Protein AF-A0A366DN95-F1 (afdb_monomer_lite)

Foldseek 3Di:
DDDPPDPPQPQAWAKKKKKKWKWKFQFVVLLLVLLVVLLVVLLVVQAQDPCPCVPVLVVVCLQFPDDPADPPADWLSRLSVCSHPVHDDDPDSQSSNQSSLCSFFVWRKGKDWPDDPDPDPRHMTIMMMMTMDGPPTPVVSSVVSVQVSRVSGGHTDDMDIDIDITGTDRPPDDDDD

Radius of gyration: 18.73 Å; chains: 1; bounding box: 47×44×57 Å

Secondary structure (DSSP, 8-state):
------------EEEEEEEEEEEEES-HHHHHHHHHHHHHHHHHHHTT---GGG-HHHHHHTTBS-----TTPPPHHHHHHHHHHTPPPP--HHHHHHHHHHHHH---EEEEE-S---SSTT--EEEEEEEEE-TTS-HHHHHHHHHHHHHTTEEEEEEEEEEEEEEBPP--PPPP-

Sequence (177 aa):
MSLTLDPVAVSAEMPCHHVRLLGVVERPRSWRCAVTTLFDSGLRRWSGRTDLAVFPPLRRWSRVLRQPTPPGHPDLAGALTAAASGRPLPEDPLIRFATAIMLLSGCPATATDFTPAPTVPDAPRTLDISLFALADDDLTMAEDLTTVALAAAGALTLRLDRTLHLPALPLTYPRAA

Structure (mmCIF, N/CA/C/O backbone):
data_AF-A0A366DN95-F1
#
_entry.id   AF-A0A366DN95-F1
#
loop_
_atom_site.group_PDB
_atom_site.id
_atom_site.type_symbol
_atom_site.label_atom_id
_atom_site.label_alt_id
_atom_site.label_comp_id
_atom_site.label_asym_id
_atom_site.label_entity_id
_atom_site.label_seq_id
_atom_site.pdbx_PDB_ins_code
_atom_site.Cartn_x
_atom_site.Cartn_y
_atom_site.Cartn_z
_atom_site.occupancy
_atom_site.B_iso_or_equiv
_atom_site.auth_seq_id
_atom_site.auth_comp_id
_atom_site.auth_asym_id
_atom_site.auth_atom_id
_atom_site.pdbx_PDB_model_num
ATOM 1 N N . MET A 1 1 ? 28.214 32.241 -36.202 1.00 40.06 1 MET A N 1
ATOM 2 C CA . MET A 1 1 ? 27.488 31.983 -34.942 1.00 40.06 1 MET A CA 1
ATOM 3 C C . MET A 1 1 ? 26.570 30.800 -35.182 1.00 40.06 1 MET A C 1
ATOM 5 O O . MET A 1 1 ? 25.528 30.975 -35.795 1.00 40.06 1 MET A O 1
ATOM 9 N N . SER A 1 2 ? 27.001 29.597 -34.805 1.00 40.03 2 SER A N 1
ATOM 10 C CA . SER A 1 2 ? 26.149 28.407 -34.872 1.00 40.03 2 SER A CA 1
ATOM 11 C C . SER A 1 2 ? 25.273 28.385 -33.626 1.00 40.03 2 SER A C 1
ATOM 13 O O . SER A 1 2 ? 25.793 28.366 -32.515 1.00 40.03 2 SER A O 1
ATOM 15 N N . LEU A 1 3 ? 23.957 28.453 -33.817 1.00 39.94 3 LEU A N 1
ATOM 16 C CA . LEU A 1 3 ? 22.977 28.245 -32.757 1.00 39.94 3 LEU A CA 1
ATOM 17 C C . LEU A 1 3 ? 22.949 26.748 -32.440 1.00 39.94 3 LEU A C 1
ATOM 19 O O . LEU A 1 3 ? 22.395 25.957 -33.201 1.00 39.94 3 LEU A O 1
ATOM 23 N N . THR A 1 4 ? 23.582 26.357 -31.338 1.00 43.22 4 THR A N 1
ATOM 24 C CA . THR A 1 4 ? 23.383 25.036 -30.743 1.00 43.22 4 THR A CA 1
ATOM 25 C C . THR A 1 4 ? 21.997 25.050 -30.109 1.00 43.22 4 THR A C 1
ATOM 27 O O . THR A 1 4 ? 21.803 25.626 -29.044 1.00 43.22 4 THR A O 1
ATOM 30 N N . LEU A 1 5 ? 21.005 24.494 -30.804 1.00 46.81 5 LEU A N 1
ATOM 31 C CA . LEU A 1 5 ? 19.740 24.133 -30.176 1.00 46.81 5 LEU A CA 1
ATOM 32 C C . LEU A 1 5 ? 20.049 22.975 -29.228 1.00 46.81 5 LEU A C 1
ATOM 34 O O . LEU A 1 5 ? 20.328 21.864 -29.685 1.00 46.81 5 LEU A O 1
ATOM 38 N N . ASP A 1 6 ? 20.051 23.246 -27.925 1.00 45.28 6 ASP A N 1
ATOM 39 C CA . ASP A 1 6 ? 20.033 22.184 -26.926 1.00 45.28 6 ASP A CA 1
ATOM 40 C C . ASP A 1 6 ? 18.840 21.268 -27.234 1.00 45.28 6 ASP A C 1
ATOM 42 O O . ASP A 1 6 ? 17.730 21.768 -27.464 1.00 45.28 6 ASP A O 1
ATOM 46 N N . PRO A 1 7 ? 19.026 19.938 -27.292 1.00 50.53 7 PRO A N 1
ATOM 47 C CA . PRO A 1 7 ? 17.904 19.041 -27.469 1.00 50.53 7 PRO A CA 1
ATOM 48 C C . PRO A 1 7 ? 16.989 19.217 -26.258 1.00 50.53 7 PRO A C 1
ATOM 50 O O . PRO A 1 7 ? 17.347 18.849 -25.139 1.00 50.53 7 PRO A O 1
ATOM 53 N N . VAL A 1 8 ? 15.807 19.795 -26.480 1.00 50.81 8 VAL A N 1
ATOM 54 C CA . VAL A 1 8 ? 14.724 19.767 -25.499 1.00 50.81 8 VAL A CA 1
ATOM 55 C C . VAL A 1 8 ? 14.422 18.293 -25.280 1.00 50.81 8 VAL A C 1
ATOM 57 O O . VAL A 1 8 ? 13.830 17.639 -26.138 1.00 50.81 8 VAL A O 1
ATOM 60 N N . ALA A 1 9 ? 14.911 17.744 -24.170 1.00 54.88 9 ALA A N 1
ATOM 61 C CA . ALA A 1 9 ? 14.570 16.403 -23.748 1.00 54.88 9 ALA A CA 1
ATOM 62 C C . ALA A 1 9 ? 13.053 16.380 -23.554 1.00 54.88 9 ALA A C 1
ATOM 64 O O . ALA A 1 9 ? 12.532 16.905 -22.571 1.00 54.88 9 ALA A O 1
ATOM 65 N N . VAL A 1 10 ? 12.333 15.834 -24.531 1.00 54.12 10 VAL A N 1
ATOM 66 C CA . VAL A 1 10 ? 10.909 15.567 -24.382 1.00 54.12 10 VAL A CA 1
ATOM 67 C C . VAL A 1 10 ? 10.825 14.449 -23.351 1.00 54.12 10 VAL A C 1
ATOM 69 O O . VAL A 1 10 ? 11.128 13.296 -23.661 1.00 54.12 10 VAL A O 1
ATOM 72 N N . SER A 1 11 ? 10.504 14.794 -22.102 1.00 61.91 11 SER A N 1
ATOM 73 C CA . SER A 1 11 ? 10.173 13.789 -21.094 1.00 61.91 11 SER A CA 1
ATOM 74 C C . SER A 1 11 ? 9.003 12.983 -21.631 1.00 61.91 11 SER A C 1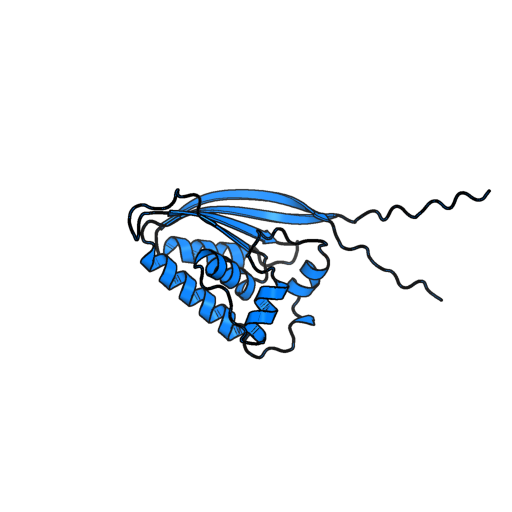
ATOM 76 O O . SER A 1 11 ? 7.905 13.512 -21.793 1.00 61.91 11 SER A O 1
ATOM 78 N N . ALA A 1 12 ? 9.245 11.713 -21.944 1.00 79.50 12 ALA A N 1
ATOM 79 C CA . ALA A 1 12 ? 8.165 10.798 -22.262 1.00 79.50 12 ALA A CA 1
ATOM 80 C C . ALA A 1 12 ? 7.237 10.710 -21.043 1.00 79.50 12 ALA A C 1
ATOM 82 O O . ALA A 1 12 ? 7.703 10.637 -19.907 1.00 79.50 12 ALA A O 1
ATOM 83 N N . GLU A 1 13 ? 5.929 10.732 -21.263 1.00 87.50 13 GLU A N 1
ATOM 84 C CA . GLU A 1 13 ? 4.951 10.532 -20.199 1.00 87.50 13 GLU A CA 1
ATOM 85 C C . GLU A 1 13 ? 4.479 9.079 -20.206 1.00 87.50 13 GLU A C 1
ATOM 87 O O . GLU A 1 13 ? 4.199 8.510 -21.262 1.00 87.50 13 GLU A O 1
ATOM 92 N N . MET A 1 14 ? 4.387 8.468 -19.025 1.00 89.62 14 MET A N 1
ATOM 93 C CA . MET A 1 14 ? 3.860 7.116 -18.858 1.00 89.62 14 MET A CA 1
ATOM 94 C C . MET A 1 14 ? 2.462 7.165 -18.236 1.00 89.62 14 MET A C 1
ATOM 96 O O . MET A 1 14 ? 2.300 7.799 -17.187 1.00 89.62 14 MET A O 1
ATOM 100 N N . PRO A 1 15 ? 1.459 6.494 -18.835 1.00 93.06 15 PRO A N 1
ATOM 101 C CA . PRO A 1 15 ? 0.146 6.379 -18.224 1.00 93.06 15 PRO A CA 1
ATOM 102 C C . PRO A 1 15 ? 0.242 5.543 -16.944 1.00 93.06 15 PRO A C 1
ATOM 104 O O . PRO A 1 15 ? 0.847 4.470 -16.918 1.00 93.06 15 PRO A O 1
ATOM 107 N N . CYS A 1 16 ? -0.366 6.052 -15.882 1.00 95.06 16 CYS A N 1
ATOM 108 C CA . CYS A 1 16 ? -0.437 5.432 -14.572 1.00 95.06 16 CYS A CA 1
ATOM 109 C C . CYS A 1 16 ? -1.892 5.426 -14.115 1.00 95.06 16 CYS A C 1
ATOM 111 O O . CYS A 1 16 ? -2.517 6.480 -13.993 1.00 95.06 16 CYS A O 1
ATOM 113 N N . HIS A 1 17 ? -2.418 4.252 -13.801 1.00 96.31 17 HIS A N 1
ATOM 114 C CA . HIS A 1 17 ? -3.683 4.126 -13.098 1.00 96.31 17 HIS A CA 1
ATOM 115 C C . HIS A 1 17 ? -3.485 4.561 -11.652 1.00 96.31 17 HIS A C 1
ATOM 117 O O . HIS A 1 17 ? -2.535 4.141 -10.991 1.00 96.31 17 HIS A O 1
ATOM 123 N N . HIS A 1 18 ? -4.355 5.443 -11.181 1.00 96.81 18 HIS A N 1
ATOM 124 C CA . HIS A 1 18 ? -4.367 5.913 -9.811 1.00 96.81 18 HIS A CA 1
ATOM 125 C C . HIS A 1 18 ? -5.737 5.656 -9.205 1.00 96.81 18 HIS A C 1
ATOM 127 O O . HIS A 1 18 ? -6.712 6.343 -9.527 1.00 96.81 18 HIS A O 1
ATOM 133 N N . VAL A 1 19 ? -5.771 4.697 -8.289 1.00 97.31 19 VAL A N 1
ATOM 134 C CA . VAL A 1 19 ? -6.970 4.331 -7.546 1.00 97.31 19 VAL A CA 1
ATOM 135 C C . VAL A 1 19 ? -6.863 4.904 -6.149 1.00 97.31 19 VAL A C 1
ATOM 137 O O . VAL A 1 19 ? -5.909 4.644 -5.421 1.00 97.31 19 VAL A O 1
ATOM 140 N N . ARG A 1 20 ? -7.858 5.702 -5.781 1.00 96.31 20 ARG A N 1
ATOM 141 C CA . ARG A 1 20 ? -7.984 6.296 -4.459 1.00 96.31 20 ARG A CA 1
ATOM 142 C C . ARG A 1 20 ? -9.152 5.650 -3.734 1.00 96.31 20 ARG A C 1
ATOM 144 O O . ARG A 1 20 ? -10.276 5.643 -4.237 1.00 96.31 20 ARG A O 1
ATOM 151 N N . LEU A 1 21 ? -8.873 5.111 -2.559 1.00 96.25 21 LEU A N 1
ATOM 152 C CA . LEU A 1 21 ? -9.802 4.384 -1.712 1.00 96.25 21 LEU A CA 1
ATOM 153 C C . LEU A 1 21 ? -9.973 5.166 -0.413 1.00 96.25 21 LEU A C 1
ATOM 155 O O . LEU A 1 21 ? -9.010 5.356 0.329 1.00 96.25 21 LEU A O 1
ATOM 159 N N . LEU A 1 22 ? -11.196 5.617 -0.138 1.00 95.25 22 LEU A N 1
ATOM 160 C CA . LEU A 1 22 ? -11.546 6.170 1.167 1.00 95.25 22 LEU A CA 1
ATOM 161 C C . LEU A 1 22 ? -12.220 5.084 1.992 1.00 95.25 22 LEU A C 1
ATOM 163 O O . LEU A 1 22 ? -13.177 4.453 1.538 1.00 95.25 22 LEU A O 1
ATOM 167 N N . GLY A 1 23 ? -11.724 4.877 3.206 1.00 93.88 23 GLY A N 1
ATOM 168 C CA . GLY A 1 23 ? -12.265 3.901 4.142 1.00 93.88 23 GLY A CA 1
ATOM 169 C C . GLY A 1 23 ? -12.459 4.497 5.525 1.00 93.88 23 GLY A C 1
ATOM 170 O O . GLY A 1 23 ? -11.693 5.357 5.953 1.00 93.88 23 GLY A O 1
ATOM 171 N N . VAL A 1 24 ? -13.472 4.019 6.238 1.00 93.94 24 VAL A N 1
ATOM 172 C CA . VAL A 1 24 ? -13.666 4.311 7.658 1.00 93.94 24 VAL A CA 1
ATOM 173 C C . VAL A 1 24 ? -13.241 3.088 8.453 1.00 93.94 24 VAL A C 1
ATOM 175 O O . VAL A 1 24 ? -13.757 1.992 8.250 1.00 93.94 24 VAL A O 1
ATOM 178 N N . VAL A 1 25 ? -12.299 3.276 9.369 1.00 94.25 25 VAL A N 1
ATOM 179 C CA . VAL A 1 25 ? -11.853 2.271 10.330 1.00 94.25 25 VAL A CA 1
ATOM 180 C C . VAL A 1 25 ? -12.590 2.509 11.640 1.00 94.25 25 VAL A C 1
ATOM 182 O O . VAL A 1 25 ? -12.231 3.393 12.413 1.00 94.25 25 VAL A O 1
ATOM 185 N N . GLU A 1 26 ? -13.614 1.702 11.898 1.00 93.62 26 GLU A N 1
ATOM 186 C CA . GLU A 1 26 ? -14.438 1.771 13.113 1.00 93.62 26 GLU A CA 1
ATOM 187 C C . GLU A 1 26 ? -13.778 1.065 14.301 1.00 93.62 26 GLU A C 1
ATOM 189 O O . GLU A 1 26 ? -13.999 1.422 15.456 1.00 93.62 26 GLU A O 1
ATOM 194 N N . ARG A 1 27 ? -12.943 0.058 14.020 1.00 93.56 27 ARG A N 1
ATOM 195 C CA . ARG A 1 27 ? -12.234 -0.762 15.009 1.00 93.56 27 ARG A CA 1
ATOM 196 C C . ARG A 1 27 ? -10.715 -0.667 14.807 1.00 93.56 27 ARG A C 1
ATOM 198 O O . ARG A 1 27 ? -10.107 -1.624 14.315 1.00 93.56 27 ARG A O 1
ATOM 205 N N . PRO A 1 28 ? -10.050 0.433 15.224 1.00 91.94 28 PRO A N 1
ATOM 206 C CA . PRO A 1 28 ? -8.626 0.662 14.950 1.00 91.94 28 PRO A CA 1
ATOM 207 C C . PRO A 1 28 ? -7.684 -0.452 15.416 1.00 91.94 28 PRO A C 1
ATOM 209 O O . PRO A 1 28 ? -6.647 -0.677 14.796 1.00 91.94 28 PRO A O 1
ATOM 212 N N . ARG A 1 29 ? -8.024 -1.184 16.485 1.00 92.44 29 ARG A N 1
ATOM 213 C CA . ARG A 1 29 ? -7.247 -2.357 16.931 1.00 92.44 29 ARG A CA 1
ATOM 214 C C . ARG A 1 29 ? -7.279 -3.498 15.921 1.00 92.44 29 ARG A C 1
ATOM 216 O O . ARG A 1 29 ? -6.225 -4.012 15.565 1.00 92.44 29 ARG A O 1
ATOM 223 N N . SER A 1 30 ? -8.469 -3.870 15.445 1.00 94.50 30 SER A N 1
ATOM 224 C CA . SER A 1 30 ? -8.631 -4.936 14.451 1.00 94.50 30 SER A CA 1
ATOM 225 C C . SER A 1 30 ? -7.896 -4.593 13.156 1.00 94.50 30 SER A C 1
ATOM 227 O O . SER A 1 30 ? -7.211 -5.448 12.601 1.00 94.50 30 SER A O 1
ATOM 229 N N . TRP A 1 31 ? -7.962 -3.328 12.730 1.00 94.75 31 TRP A N 1
ATOM 230 C CA . TRP A 1 31 ? -7.244 -2.858 11.545 1.00 94.75 31 TRP A CA 1
ATOM 231 C C . TRP A 1 31 ? -5.731 -2.959 11.740 1.00 94.75 31 TRP A C 1
ATOM 233 O O . TRP A 1 31 ? -5.046 -3.545 10.909 1.00 94.75 31 TRP A O 1
ATOM 243 N N . ARG A 1 32 ? -5.207 -2.484 12.880 1.00 93.88 32 ARG A N 1
ATOM 244 C CA . ARG A 1 32 ? -3.777 -2.602 13.210 1.00 93.88 32 ARG A CA 1
ATOM 245 C C . ARG A 1 32 ? -3.293 -4.053 13.193 1.00 93.88 32 ARG A C 1
ATOM 247 O O . ARG A 1 32 ? -2.223 -4.313 12.658 1.00 93.88 32 ARG A O 1
ATOM 254 N N . CYS A 1 33 ? -4.068 -5.003 13.717 1.00 95.69 33 CYS A N 1
ATOM 255 C CA . CYS A 1 33 ? -3.721 -6.427 13.650 1.00 95.69 33 CYS A CA 1
ATOM 256 C C . CYS A 1 33 ? -3.647 -6.951 12.205 1.00 95.69 33 CYS A C 1
ATOM 258 O O . CYS A 1 33 ? -2.717 -7.689 11.867 1.00 95.69 33 CYS A O 1
ATOM 260 N N . ALA A 1 34 ? -4.593 -6.557 11.345 1.00 95.94 34 ALA A N 1
ATOM 261 C CA . ALA A 1 34 ? -4.575 -6.919 9.929 1.00 95.94 34 ALA A CA 1
ATOM 262 C C . ALA A 1 34 ? -3.359 -6.310 9.210 1.00 95.94 34 ALA A C 1
ATOM 264 O O . ALA A 1 34 ? -2.627 -7.025 8.526 1.00 95.94 34 ALA A O 1
ATOM 265 N N . VAL A 1 35 ? -3.082 -5.022 9.441 1.00 96.44 35 VAL A N 1
ATOM 266 C CA . VAL A 1 35 ? -1.905 -4.322 8.902 1.00 96.44 35 VAL A CA 1
ATOM 267 C C . VAL A 1 35 ? -0.610 -5.007 9.321 1.00 96.44 35 VAL A C 1
ATOM 269 O O . VAL A 1 35 ? 0.218 -5.286 8.460 1.00 96.44 35 VAL A O 1
ATOM 272 N N . THR A 1 36 ? -0.438 -5.326 10.608 1.00 96.06 36 THR A N 1
ATOM 273 C CA . THR A 1 36 ? 0.752 -6.040 11.099 1.00 96.06 36 THR A CA 1
ATOM 274 C C . THR A 1 36 ? 0.914 -7.384 10.395 1.00 96.06 36 THR A C 1
ATOM 276 O O . THR A 1 36 ? 2.001 -7.709 9.933 1.00 96.06 36 THR A O 1
ATOM 279 N N . THR A 1 37 ? -0.176 -8.134 10.220 1.00 96.94 37 THR A N 1
ATOM 280 C CA . THR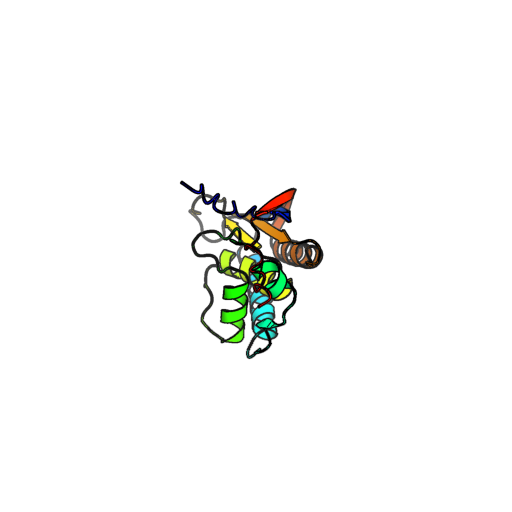 A 1 37 ? -0.139 -9.445 9.555 1.00 96.94 37 THR A CA 1
ATOM 281 C C . THR A 1 37 ? 0.304 -9.339 8.092 1.00 96.94 37 THR A C 1
ATOM 283 O O . THR A 1 37 ? 1.145 -10.120 7.632 1.00 96.94 37 THR A O 1
ATOM 286 N N . LEU A 1 38 ? -0.243 -8.368 7.354 1.00 97.38 38 LEU A N 1
ATOM 287 C CA . LEU A 1 38 ? 0.148 -8.099 5.969 1.00 97.38 38 LEU A CA 1
ATOM 288 C C . LEU A 1 38 ? 1.604 -7.639 5.887 1.00 97.38 38 LEU A C 1
ATOM 290 O O . LEU A 1 38 ? 2.371 -8.145 5.070 1.00 97.38 38 LEU A O 1
ATOM 294 N N . PHE A 1 39 ? 1.993 -6.719 6.766 1.00 97.12 39 PHE A N 1
ATOM 295 C CA . PHE A 1 39 ? 3.339 -6.174 6.818 1.00 97.12 39 PHE A CA 1
ATOM 296 C C . PHE A 1 39 ? 4.377 -7.264 7.093 1.00 97.12 39 PHE A C 1
ATOM 298 O O . PHE A 1 39 ? 5.303 -7.430 6.303 1.00 97.12 39 PHE A O 1
ATOM 305 N N . ASP A 1 40 ? 4.171 -8.086 8.123 1.00 96.69 40 ASP A N 1
ATOM 306 C CA . ASP A 1 40 ? 5.064 -9.196 8.459 1.00 96.69 40 ASP A CA 1
ATOM 307 C C . ASP A 1 40 ? 5.158 -10.217 7.316 1.00 96.69 40 ASP A C 1
ATOM 309 O O . ASP A 1 40 ? 6.220 -10.789 7.063 1.00 96.69 40 ASP A O 1
ATOM 313 N N . SER A 1 41 ? 4.059 -10.442 6.590 1.00 97.69 41 SER A N 1
ATOM 314 C CA . SER A 1 41 ? 4.054 -11.305 5.403 1.00 97.69 41 SER A CA 1
ATOM 315 C C . SER A 1 41 ? 4.894 -10.718 4.268 1.00 97.69 41 SER A C 1
ATOM 317 O O . SER A 1 41 ? 5.686 -11.438 3.656 1.00 97.69 41 SER A O 1
ATOM 319 N N . GLY A 1 42 ? 4.778 -9.410 4.028 1.00 96.88 42 GLY A N 1
ATOM 320 C CA . GLY A 1 42 ? 5.624 -8.677 3.090 1.00 96.88 42 GLY A CA 1
ATOM 321 C C . GLY A 1 42 ? 7.103 -8.753 3.471 1.00 96.88 42 GLY A C 1
ATOM 322 O O . GLY A 1 42 ? 7.934 -9.077 2.625 1.00 96.88 42 GLY A O 1
ATOM 323 N N . LEU A 1 43 ? 7.437 -8.546 4.749 1.00 96.62 43 LEU A N 1
ATOM 324 C CA . LEU A 1 43 ? 8.814 -8.662 5.237 1.00 96.62 43 LEU A CA 1
ATOM 325 C C . LEU A 1 43 ? 9.385 -10.059 5.003 1.00 96.62 43 LEU A C 1
ATOM 327 O O . LEU A 1 43 ? 10.470 -10.189 4.441 1.00 96.62 43 LEU A O 1
ATOM 331 N N . ARG A 1 44 ? 8.647 -11.113 5.374 1.00 97.06 44 ARG A N 1
ATOM 332 C CA . ARG A 1 44 ? 9.091 -12.503 5.172 1.00 97.06 44 ARG A CA 1
ATOM 333 C C . ARG A 1 44 ? 9.345 -12.832 3.704 1.00 97.06 44 ARG A C 1
ATOM 335 O O . ARG A 1 44 ? 10.295 -13.546 3.407 1.00 97.06 44 ARG A O 1
ATOM 342 N N . ARG A 1 45 ? 8.524 -12.313 2.786 1.00 96.31 45 ARG A N 1
ATOM 343 C CA . ARG A 1 45 ? 8.683 -12.540 1.339 1.00 96.31 45 ARG A CA 1
ATOM 344 C C . ARG A 1 45 ? 10.018 -12.014 0.803 1.00 96.31 45 ARG A C 1
ATOM 346 O O . ARG A 1 45 ? 10.587 -12.621 -0.111 1.00 96.31 45 ARG A O 1
ATOM 353 N N . TRP A 1 46 ? 10.474 -10.885 1.342 1.00 96.62 46 TRP A N 1
ATOM 354 C CA . TRP A 1 46 ? 11.631 -10.150 0.834 1.00 96.62 46 TRP A CA 1
ATOM 355 C C . TRP A 1 46 ? 12.901 -10.322 1.661 1.00 96.62 46 TRP A C 1
ATOM 357 O O . TRP A 1 46 ? 13.978 -10.064 1.136 1.00 96.62 46 TRP A O 1
ATOM 367 N N . SER A 1 47 ? 12.802 -10.782 2.908 1.00 96.56 47 SER A N 1
ATOM 368 C CA . SER A 1 47 ? 13.946 -10.956 3.806 1.00 96.56 47 SER A CA 1
ATOM 369 C C . SER A 1 47 ? 15.074 -11.767 3.155 1.00 96.56 47 SER A C 1
ATOM 371 O O . SER A 1 47 ? 14.856 -12.876 2.667 1.00 96.56 47 SER A O 1
ATOM 373 N N . GLY A 1 48 ? 16.280 -11.192 3.121 1.00 95.00 48 GLY A N 1
ATOM 374 C CA . GLY A 1 48 ? 17.480 -11.835 2.582 1.00 95.00 48 GLY A CA 1
ATOM 375 C C . GLY A 1 48 ? 17.543 -11.935 1.054 1.00 95.00 48 GLY A C 1
ATOM 376 O O . GLY A 1 48 ? 18.482 -12.533 0.529 1.00 95.00 48 GLY A O 1
ATOM 377 N N . ARG A 1 49 ? 16.580 -11.365 0.318 1.00 95.31 49 ARG A N 1
ATOM 378 C CA . ARG A 1 49 ? 16.591 -11.393 -1.149 1.00 95.31 49 ARG A CA 1
ATOM 379 C C . ARG A 1 49 ? 17.660 -10.479 -1.739 1.00 95.31 49 ARG A C 1
ATOM 381 O O . ARG A 1 49 ? 17.780 -9.315 -1.372 1.00 95.31 49 ARG A O 1
ATOM 388 N N . THR A 1 50 ? 18.394 -10.995 -2.718 1.00 92.56 50 THR A N 1
ATOM 389 C CA . THR A 1 50 ? 19.443 -10.264 -3.451 1.00 92.56 50 THR A CA 1
ATOM 390 C C . THR A 1 50 ? 19.036 -9.923 -4.887 1.00 92.56 50 THR A C 1
ATOM 392 O O . THR A 1 50 ? 19.702 -9.139 -5.558 1.00 92.56 50 THR A O 1
ATOM 395 N N . ASP A 1 51 ? 17.910 -10.457 -5.354 1.00 92.25 51 ASP A N 1
ATOM 396 C CA . ASP A 1 51 ? 17.395 -10.377 -6.723 1.00 92.25 51 ASP A CA 1
ATOM 397 C C . ASP A 1 51 ? 16.433 -9.194 -6.951 1.00 92.25 51 ASP A C 1
ATOM 399 O O . ASP A 1 51 ? 15.680 -9.172 -7.924 1.00 92.25 51 ASP A O 1
ATOM 403 N N . LEU A 1 52 ? 16.471 -8.159 -6.101 1.00 92.19 52 LEU A N 1
ATOM 404 C CA . LEU A 1 52 ? 15.574 -6.999 -6.225 1.00 92.19 52 LEU A CA 1
ATOM 405 C C . LEU A 1 52 ? 15.685 -6.312 -7.594 1.00 92.19 52 LEU A C 1
ATOM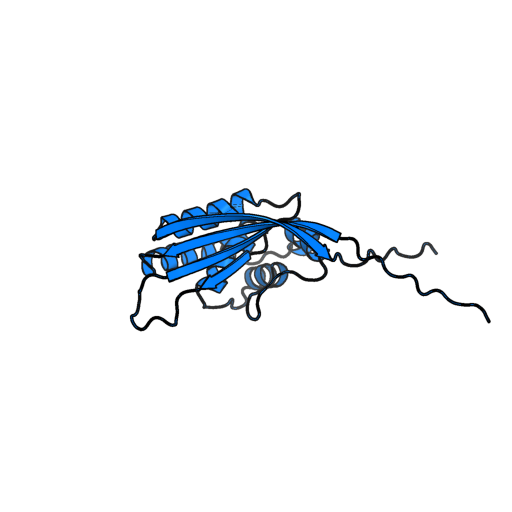 407 O O . LEU A 1 52 ? 14.678 -5.901 -8.163 1.00 92.19 52 LEU A O 1
ATOM 411 N N . ALA A 1 53 ? 16.894 -6.228 -8.156 1.00 87.69 53 ALA A N 1
ATOM 412 C CA . ALA A 1 53 ? 17.148 -5.551 -9.430 1.00 87.69 53 ALA A CA 1
ATOM 413 C C . ALA A 1 53 ? 16.420 -6.189 -10.629 1.00 87.69 53 ALA A C 1
ATOM 415 O O . ALA A 1 53 ? 16.203 -5.520 -11.641 1.00 87.69 53 ALA A O 1
ATOM 416 N N . VAL A 1 54 ? 16.031 -7.466 -10.528 1.00 90.69 54 VAL A N 1
ATOM 417 C CA . VAL A 1 54 ? 15.268 -8.164 -11.573 1.00 90.69 54 VAL A CA 1
ATOM 418 C C . VAL A 1 54 ? 13.769 -8.221 -11.281 1.00 90.69 54 VAL A C 1
ATOM 420 O O . VAL A 1 54 ? 13.012 -8.672 -12.138 1.00 90.69 54 VAL A O 1
ATOM 423 N N . PHE A 1 55 ? 13.315 -7.714 -10.127 1.00 93.12 55 PHE A N 1
ATOM 424 C CA . PHE A 1 55 ? 11.896 -7.656 -9.790 1.00 93.12 55 PHE A CA 1
ATOM 425 C C . PHE A 1 55 ? 11.149 -6.739 -10.780 1.00 93.12 55 PHE A C 1
ATOM 427 O O . PHE A 1 55 ? 11.433 -5.536 -10.829 1.00 93.12 55 PHE A O 1
ATOM 434 N N . PRO A 1 56 ? 10.203 -7.266 -11.587 1.00 94.38 56 PRO A N 1
ATOM 435 C CA . PRO A 1 56 ? 9.627 -6.507 -12.696 1.00 94.38 56 PRO A CA 1
ATOM 436 C C . PRO A 1 56 ? 8.957 -5.184 -12.297 1.00 94.38 56 PRO A C 1
ATOM 438 O O . PRO A 1 56 ? 9.256 -4.187 -12.958 1.00 94.38 56 PRO A O 1
ATOM 441 N N . PRO A 1 57 ? 8.145 -5.107 -11.218 1.00 93.94 57 PRO A N 1
ATOM 442 C CA . PRO A 1 57 ? 7.583 -3.835 -10.771 1.00 93.94 57 PRO A CA 1
ATOM 443 C C . PRO A 1 57 ? 8.665 -2.801 -10.460 1.00 93.94 57 PRO A C 1
ATOM 445 O O . PRO A 1 57 ? 8.600 -1.681 -10.959 1.00 93.94 57 PRO A O 1
ATOM 448 N N . LEU A 1 58 ? 9.727 -3.184 -9.742 1.00 93.56 58 LEU A N 1
ATOM 449 C CA . LEU A 1 58 ? 10.809 -2.255 -9.414 1.00 93.56 58 LEU A CA 1
ATOM 450 C C . LEU A 1 58 ? 11.500 -1.709 -10.673 1.00 93.56 58 LEU A C 1
ATOM 452 O O . LEU A 1 58 ? 11.744 -0.509 -10.759 1.00 93.56 58 LEU A O 1
ATOM 456 N N . ARG A 1 59 ? 11.746 -2.554 -11.683 1.00 92.88 59 ARG A N 1
ATOM 457 C CA . ARG A 1 59 ? 12.323 -2.127 -12.974 1.00 92.88 59 ARG A CA 1
ATOM 458 C C . ARG A 1 59 ? 11.416 -1.203 -13.781 1.00 92.88 59 ARG A C 1
ATOM 460 O O . ARG A 1 59 ? 11.913 -0.376 -14.542 1.00 92.88 59 ARG A O 1
ATOM 467 N N . ARG A 1 60 ? 10.097 -1.385 -13.700 1.00 92.81 60 ARG A N 1
ATOM 468 C CA . ARG A 1 60 ? 9.140 -0.498 -14.373 1.00 92.81 60 ARG A CA 1
ATOM 469 C C . ARG A 1 60 ? 9.114 0.855 -13.683 1.00 92.81 60 ARG A C 1
ATOM 471 O O . ARG A 1 60 ? 9.316 1.883 -14.322 1.00 92.81 60 ARG A O 1
ATOM 478 N N . TRP A 1 61 ? 8.964 0.836 -12.368 1.00 93.94 61 TRP A N 1
ATOM 479 C CA . TRP A 1 61 ? 8.889 2.036 -11.554 1.00 93.94 61 TRP A CA 1
ATOM 480 C C . TRP A 1 61 ? 10.194 2.824 -11.494 1.00 93.94 61 TRP A C 1
ATOM 482 O O . TRP A 1 61 ? 10.142 4.045 -11.389 1.00 93.94 61 TRP A O 1
ATOM 492 N N . SER A 1 62 ? 11.350 2.178 -11.663 1.00 91.56 62 SER A N 1
ATOM 493 C CA . SER A 1 62 ? 12.635 2.874 -11.778 1.00 91.56 62 SER A CA 1
ATOM 494 C C . SER A 1 62 ? 12.758 3.722 -13.045 1.00 91.56 62 SER A C 1
ATOM 496 O O . SER A 1 62 ? 13.735 4.444 -13.176 1.00 91.56 62 SER A O 1
ATOM 498 N N . ARG A 1 63 ? 11.827 3.608 -14.004 1.00 90.81 63 ARG A N 1
ATOM 499 C CA . ARG A 1 63 ? 11.765 4.464 -15.200 1.00 90.81 63 ARG A CA 1
ATOM 500 C C . ARG A 1 63 ? 10.932 5.718 -14.972 1.00 90.81 63 ARG A C 1
ATOM 502 O O . ARG A 1 63 ? 10.959 6.606 -15.813 1.00 90.81 63 ARG A O 1
ATOM 509 N N . VAL A 1 64 ? 10.171 5.790 -13.883 1.00 90.56 64 VAL A N 1
ATOM 510 C CA . VAL A 1 64 ? 9.409 6.981 -13.507 1.00 90.56 64 VAL A CA 1
ATOM 511 C C . VAL A 1 64 ? 10.362 7.944 -12.804 1.00 90.56 64 VAL A C 1
ATOM 513 O O . VAL A 1 64 ? 11.061 7.547 -11.876 1.00 90.56 64 VAL A O 1
ATOM 516 N N . LEU A 1 65 ? 10.387 9.211 -13.222 1.00 85.38 65 LEU A N 1
ATOM 517 C CA . LEU A 1 65 ? 11.291 10.226 -12.669 1.00 85.38 65 LEU A CA 1
ATOM 518 C C . LEU A 1 65 ? 11.087 10.423 -11.161 1.00 85.38 65 LEU A C 1
ATOM 520 O O . LEU A 1 65 ? 12.048 10.615 -10.420 1.00 85.38 65 LEU A O 1
ATOM 524 N N . ARG A 1 66 ? 9.831 10.398 -10.705 1.00 82.38 66 ARG A N 1
ATOM 525 C CA . ARG A 1 66 ? 9.483 10.540 -9.291 1.00 82.38 66 ARG A CA 1
ATOM 526 C C . ARG A 1 66 ? 8.197 9.792 -8.969 1.00 82.38 66 ARG A C 1
ATOM 528 O O . ARG A 1 66 ? 7.163 10.053 -9.581 1.00 82.38 66 ARG A O 1
ATOM 535 N N . GLN A 1 67 ? 8.253 8.906 -7.975 1.00 82.19 67 GLN A N 1
ATOM 536 C CA . GLN A 1 67 ? 7.046 8.287 -7.436 1.00 82.19 67 GLN A CA 1
ATOM 537 C C . GLN A 1 67 ? 6.231 9.304 -6.616 1.00 82.19 67 GLN A C 1
ATOM 539 O O . GLN A 1 67 ? 6.814 10.152 -5.929 1.00 82.19 67 GLN A O 1
ATOM 544 N N . PRO A 1 68 ? 4.891 9.244 -6.682 1.00 77.88 68 PRO A N 1
ATOM 545 C CA . PRO A 1 68 ? 4.001 10.100 -5.905 1.00 77.88 68 PRO A CA 1
ATOM 546 C C . PRO A 1 68 ? 3.955 9.643 -4.440 1.00 77.88 68 PRO A C 1
ATOM 548 O O . PRO A 1 68 ? 2.982 9.061 -3.972 1.00 77.88 68 PRO A O 1
ATOM 551 N N . THR A 1 69 ? 5.034 9.922 -3.715 1.00 80.44 69 THR A N 1
ATOM 552 C CA . THR A 1 69 ? 5.225 9.504 -2.325 1.00 80.44 69 THR A CA 1
ATOM 553 C C . THR A 1 69 ? 5.227 10.733 -1.403 1.00 80.44 69 THR A C 1
ATOM 555 O O . THR A 1 69 ? 6.019 11.656 -1.632 1.00 80.44 69 THR A O 1
ATOM 558 N N . PRO A 1 70 ? 4.356 10.798 -0.376 1.00 81.19 70 PRO A N 1
ATOM 559 C CA . PRO A 1 70 ? 4.366 11.872 0.609 1.00 81.19 70 PRO A CA 1
ATOM 560 C C . PRO A 1 70 ? 5.689 11.915 1.386 1.00 81.19 70 PRO A C 1
ATOM 562 O O . PRO A 1 70 ? 6.356 10.885 1.524 1.00 81.19 70 PRO A O 1
ATOM 565 N N . PRO A 1 71 ? 6.067 13.075 1.953 1.00 80.62 71 PRO A N 1
ATOM 566 C CA . PRO A 1 71 ? 7.208 13.157 2.859 1.00 80.62 71 PRO A CA 1
ATOM 567 C C . PRO A 1 71 ? 7.103 12.122 3.988 1.00 80.62 71 PRO A C 1
ATOM 569 O O . PRO A 1 71 ? 6.056 11.984 4.614 1.00 80.62 71 PRO A O 1
ATOM 572 N N . GLY A 1 72 ? 8.190 11.391 4.242 1.00 80.69 72 GLY A N 1
ATOM 573 C CA . GLY A 1 72 ? 8.255 10.371 5.294 1.00 80.69 72 GLY A CA 1
ATOM 574 C C . GLY A 1 72 ? 7.758 8.977 4.893 1.00 80.69 72 GLY A C 1
ATOM 575 O O . GLY A 1 72 ? 8.042 8.021 5.610 1.00 80.69 72 GLY A O 1
ATOM 576 N N . HIS A 1 73 ? 7.096 8.823 3.743 1.00 86.25 73 HIS A N 1
ATOM 577 C CA . HIS A 1 73 ? 6.756 7.505 3.206 1.00 86.25 73 HIS A CA 1
ATOM 578 C C . HIS A 1 73 ? 7.920 6.958 2.363 1.00 86.25 73 HIS A C 1
ATOM 580 O O . HIS A 1 73 ? 8.526 7.715 1.599 1.00 86.25 73 HIS A O 1
ATOM 586 N N . PRO A 1 74 ? 8.258 5.660 2.477 1.00 90.12 74 PRO A N 1
ATOM 587 C CA . PRO A 1 74 ? 9.210 5.043 1.568 1.00 90.12 74 PRO A CA 1
ATOM 588 C C . PRO A 1 74 ? 8.602 4.958 0.166 1.00 90.12 74 PRO A C 1
ATOM 590 O O . PRO A 1 74 ? 7.400 4.746 0.009 1.00 90.12 74 PRO A O 1
ATOM 593 N N . ASP A 1 75 ? 9.440 5.102 -0.854 1.00 93.56 75 ASP A N 1
ATOM 594 C CA . ASP A 1 75 ? 9.089 4.688 -2.207 1.00 93.56 75 ASP A CA 1
ATOM 595 C C . ASP A 1 75 ? 9.210 3.153 -2.338 1.00 93.56 75 ASP A C 1
ATOM 597 O O . ASP A 1 75 ? 9.688 2.464 -1.426 1.00 93.56 75 ASP A O 1
ATOM 601 N N . LEU A 1 76 ? 8.766 2.590 -3.465 1.00 95.00 76 LEU A N 1
ATOM 602 C CA . LEU A 1 76 ? 8.781 1.137 -3.680 1.00 95.00 76 LEU A CA 1
ATOM 603 C C . LEU A 1 76 ? 10.196 0.548 -3.543 1.00 95.00 76 LEU A C 1
ATOM 605 O O . LEU A 1 76 ? 10.383 -0.513 -2.943 1.00 95.00 76 LEU A O 1
ATOM 609 N N . ALA A 1 77 ? 11.195 1.242 -4.094 1.00 94.38 77 ALA A N 1
ATOM 610 C CA . ALA A 1 77 ? 12.590 0.816 -4.065 1.00 94.38 77 ALA A CA 1
ATOM 611 C C . ALA A 1 77 ? 13.140 0.777 -2.633 1.00 94.38 77 ALA A C 1
ATOM 613 O O . ALA A 1 77 ? 13.759 -0.211 -2.224 1.00 94.38 77 ALA A O 1
ATOM 614 N N . GLY A 1 78 ? 12.882 1.831 -1.862 1.00 94.12 78 GLY A N 1
ATOM 615 C CA . GLY A 1 78 ? 13.266 1.967 -0.467 1.00 94.12 78 GLY A CA 1
ATOM 616 C C . GLY A 1 78 ? 12.590 0.927 0.418 1.00 94.12 78 GLY A C 1
ATOM 617 O O . GLY A 1 78 ? 13.272 0.291 1.221 1.00 94.12 78 GLY A O 1
ATOM 618 N N . ALA A 1 79 ? 11.289 0.688 0.229 1.00 95.12 79 ALA A N 1
ATOM 619 C CA . ALA A 1 79 ? 10.538 -0.338 0.952 1.00 95.12 79 ALA A CA 1
ATOM 620 C C . ALA A 1 79 ? 11.125 -1.743 0.735 1.00 95.12 79 ALA A C 1
ATOM 622 O O . ALA A 1 79 ? 11.439 -2.440 1.703 1.00 95.12 79 ALA A O 1
ATOM 623 N N . LEU A 1 80 ? 11.327 -2.141 -0.526 1.00 96.06 80 LEU A N 1
ATOM 624 C CA . LEU A 1 80 ? 11.889 -3.449 -0.879 1.00 96.06 80 LEU A CA 1
ATOM 625 C C . LEU A 1 80 ? 13.323 -3.613 -0.372 1.00 96.06 80 LEU A C 1
ATOM 627 O O . LEU A 1 80 ? 13.659 -4.645 0.207 1.00 96.06 80 LEU A O 1
ATOM 631 N N . THR A 1 81 ? 14.160 -2.587 -0.542 1.00 95.88 81 THR A N 1
ATOM 632 C CA . THR A 1 81 ? 15.556 -2.611 -0.084 1.00 95.88 81 THR A CA 1
ATOM 633 C C . THR A 1 81 ? 15.634 -2.736 1.432 1.00 95.88 81 THR A C 1
ATOM 635 O O . THR A 1 81 ? 16.424 -3.530 1.945 1.00 95.88 81 THR A O 1
ATOM 638 N N . ALA A 1 82 ? 14.809 -1.985 2.168 1.00 95.12 82 ALA A N 1
ATOM 639 C CA . ALA A 1 82 ? 14.766 -2.062 3.622 1.00 95.12 82 ALA A CA 1
ATOM 640 C C . ALA A 1 82 ? 14.300 -3.445 4.100 1.00 95.12 82 ALA A C 1
ATOM 642 O O . ALA A 1 82 ? 14.963 -4.042 4.947 1.00 95.12 82 ALA A O 1
ATOM 643 N N . ALA A 1 83 ? 13.236 -3.993 3.503 1.00 96.62 83 ALA A N 1
ATOM 644 C CA . ALA A 1 83 ? 12.739 -5.328 3.829 1.00 96.62 83 ALA A CA 1
ATOM 645 C C . ALA A 1 83 ? 13.783 -6.423 3.547 1.00 96.62 83 ALA A C 1
ATOM 647 O O . ALA A 1 83 ? 14.019 -7.287 4.392 1.00 96.62 83 ALA A O 1
ATOM 648 N N . ALA A 1 84 ? 14.455 -6.365 2.394 1.00 96.94 84 ALA A N 1
ATOM 649 C CA . ALA A 1 84 ? 15.452 -7.360 2.016 1.00 96.94 84 ALA A CA 1
ATOM 650 C C . ALA A 1 84 ? 16.712 -7.324 2.883 1.00 96.94 84 ALA A C 1
ATOM 652 O O . ALA A 1 84 ? 17.245 -8.372 3.243 1.00 96.94 84 ALA A O 1
ATOM 653 N N . SER A 1 85 ? 17.151 -6.124 3.265 1.00 95.44 85 SER A N 1
ATOM 654 C CA . SER A 1 85 ? 18.315 -5.925 4.136 1.00 95.44 85 SER A CA 1
ATOM 655 C C . SER A 1 85 ? 18.008 -6.071 5.631 1.00 95.44 85 SER A C 1
ATOM 657 O O . SER A 1 85 ? 18.920 -5.950 6.446 1.00 95.44 85 SER A O 1
ATOM 659 N N . GLY A 1 86 ? 16.746 -6.303 6.012 1.00 92.62 86 GLY A N 1
ATOM 660 C CA . GLY A 1 86 ? 16.329 -6.358 7.416 1.00 92.62 86 GLY A CA 1
ATOM 661 C C . GLY A 1 86 ? 16.488 -5.023 8.151 1.00 92.62 86 GLY A C 1
ATOM 662 O O . GLY A 1 86 ? 16.580 -4.999 9.378 1.00 92.62 86 GLY A O 1
ATOM 663 N N . ARG A 1 87 ? 16.553 -3.904 7.420 1.00 91.44 87 ARG A N 1
ATOM 664 C CA . ARG A 1 87 ? 16.640 -2.577 8.030 1.00 91.44 87 ARG A CA 1
ATOM 665 C C . ARG A 1 87 ? 15.319 -2.218 8.714 1.00 91.44 87 ARG A C 1
ATOM 667 O O . ARG A 1 87 ? 14.257 -2.594 8.214 1.00 91.44 87 ARG A O 1
ATOM 674 N N . PRO A 1 88 ? 15.367 -1.432 9.804 1.00 85.62 88 PRO A N 1
ATOM 675 C CA . PRO A 1 88 ? 14.162 -0.917 10.432 1.00 85.62 88 PRO A CA 1
ATOM 676 C C . PRO A 1 88 ? 13.306 -0.157 9.419 1.00 85.62 88 PRO A C 1
ATOM 678 O O . PRO A 1 88 ? 13.788 0.741 8.723 1.00 85.62 88 PRO A O 1
ATOM 681 N N . LEU A 1 89 ? 12.035 -0.533 9.355 1.00 84.75 89 LEU A N 1
ATOM 682 C CA . LEU A 1 89 ? 10.998 0.164 8.609 1.00 84.75 89 LEU A CA 1
ATOM 683 C C . LEU A 1 89 ? 10.127 0.972 9.584 1.00 84.75 89 LEU A C 1
ATOM 685 O O . LEU A 1 89 ? 10.111 0.663 10.779 1.00 84.75 89 LEU A O 1
ATOM 689 N N . PRO A 1 90 ? 9.409 2.002 9.102 1.00 81.00 90 PRO A N 1
ATOM 690 C CA . PRO A 1 90 ? 8.633 2.894 9.958 1.00 81.00 90 PRO A CA 1
ATOM 691 C C . PRO A 1 90 ? 7.650 2.160 10.880 1.00 81.00 90 PRO A C 1
ATOM 693 O O . PRO A 1 90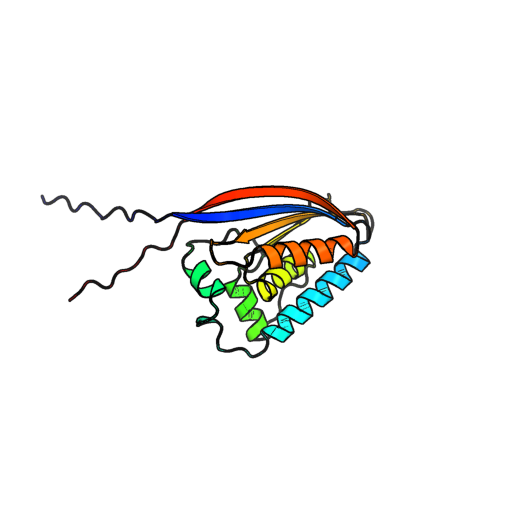 ? 7.059 1.139 10.519 1.00 81.00 90 PRO A O 1
ATOM 696 N N . GLU A 1 91 ? 7.472 2.689 12.091 1.00 88.12 91 GLU A N 1
ATOM 697 C CA . GLU A 1 91 ? 6.541 2.124 13.077 1.00 88.12 91 GLU A CA 1
ATOM 698 C C . GLU A 1 91 ? 5.098 2.594 12.892 1.00 88.12 91 GLU A C 1
ATOM 700 O O . GLU A 1 91 ? 4.171 1.923 13.346 1.00 88.12 91 GLU A O 1
ATOM 705 N N . ASP A 1 92 ? 4.910 3.715 12.194 1.00 91.75 92 ASP A N 1
ATOM 706 C CA . ASP A 1 92 ? 3.595 4.287 11.938 1.00 91.75 92 ASP A CA 1
ATOM 707 C C . ASP A 1 92 ? 2.683 3.286 11.189 1.00 91.75 92 ASP A C 1
ATOM 709 O O . ASP A 1 92 ? 3.071 2.776 10.131 1.00 91.75 92 ASP A O 1
ATOM 713 N N . PRO A 1 93 ? 1.470 2.991 11.699 1.00 92.75 93 PRO A N 1
ATOM 714 C CA . PRO A 1 93 ? 0.566 2.024 11.081 1.00 92.75 93 PRO A CA 1
ATOM 715 C C . PRO A 1 93 ? 0.145 2.355 9.645 1.00 92.75 93 PRO A C 1
ATOM 717 O O . PRO A 1 93 ? -0.054 1.433 8.857 1.00 92.75 93 PRO A O 1
ATOM 720 N N . LEU A 1 94 ? 0.011 3.634 9.280 1.00 93.62 94 LEU A N 1
ATOM 721 C CA . LEU A 1 94 ? -0.358 4.043 7.920 1.00 93.62 94 LEU A CA 1
ATOM 722 C C . LEU A 1 94 ? 0.805 3.786 6.969 1.00 93.62 94 LEU A C 1
ATOM 724 O O . LEU A 1 94 ? 0.623 3.194 5.904 1.00 93.62 94 LEU A O 1
ATOM 728 N N . ILE A 1 95 ? 2.018 4.159 7.385 1.00 94.94 95 ILE A N 1
ATOM 729 C CA . ILE A 1 95 ? 3.222 3.891 6.598 1.00 94.94 95 ILE A CA 1
ATOM 730 C C . ILE A 1 95 ? 3.446 2.380 6.467 1.00 94.94 95 ILE A C 1
ATOM 732 O O . ILE A 1 95 ? 3.750 1.903 5.372 1.00 94.94 95 ILE A O 1
ATOM 736 N N . ARG A 1 96 ? 3.234 1.600 7.537 1.00 95.56 96 ARG A N 1
ATOM 737 C CA . ARG A 1 96 ? 3.292 0.129 7.491 1.00 95.56 96 ARG A CA 1
ATOM 738 C C . ARG A 1 96 ? 2.261 -0.461 6.547 1.00 95.56 96 ARG A C 1
ATOM 740 O O . ARG A 1 96 ? 2.599 -1.372 5.801 1.00 95.56 96 ARG A O 1
ATOM 747 N N . PHE A 1 97 ? 1.037 0.056 6.542 1.00 96.38 97 PHE A N 1
ATOM 748 C CA . PHE A 1 97 ? -0.009 -0.435 5.654 1.00 96.38 97 PHE A CA 1
ATOM 749 C C . PHE A 1 97 ? 0.333 -0.194 4.182 1.00 96.38 97 PHE A C 1
ATOM 751 O O . PHE A 1 97 ? 0.344 -1.139 3.393 1.00 96.38 97 PHE A O 1
ATOM 758 N N . ALA A 1 98 ? 0.722 1.034 3.834 1.00 96.56 98 ALA A N 1
ATOM 759 C CA . ALA A 1 98 ? 1.203 1.365 2.495 1.00 96.56 98 ALA A CA 1
ATOM 760 C C . ALA A 1 98 ? 2.412 0.500 2.093 1.00 96.56 98 ALA A C 1
ATOM 762 O O . ALA A 1 98 ? 2.467 -0.040 0.989 1.00 96.56 98 ALA A O 1
ATOM 763 N N . THR A 1 99 ? 3.357 0.301 3.015 1.00 96.81 99 THR A N 1
ATOM 764 C CA . THR A 1 99 ? 4.534 -0.548 2.789 1.00 96.81 99 THR A CA 1
ATOM 765 C C . THR A 1 99 ? 4.149 -2.007 2.567 1.00 96.81 99 THR A C 1
ATOM 767 O O . THR A 1 99 ? 4.675 -2.637 1.658 1.00 96.81 99 THR A O 1
ATOM 770 N N . ALA A 1 100 ? 3.206 -2.550 3.336 1.00 97.50 100 ALA A N 1
ATOM 771 C CA . ALA A 1 100 ? 2.727 -3.917 3.156 1.00 97.50 100 ALA A CA 1
ATOM 772 C C . ALA A 1 100 ? 2.132 -4.124 1.758 1.00 97.50 100 ALA A C 1
ATOM 774 O O . ALA A 1 100 ? 2.455 -5.113 1.102 1.00 97.50 100 ALA A O 1
ATOM 775 N N . ILE A 1 101 ? 1.329 -3.166 1.280 1.00 97.88 101 ILE A N 1
ATOM 776 C CA . ILE A 1 101 ? 0.779 -3.186 -0.080 1.00 97.88 101 ILE A CA 1
ATOM 777 C C . ILE A 1 101 ? 1.923 -3.198 -1.099 1.00 97.88 101 ILE A C 1
ATOM 779 O O . ILE A 1 101 ? 1.988 -4.116 -1.912 1.00 97.88 101 ILE A O 1
ATOM 783 N N . MET A 1 102 ? 2.882 -2.271 -0.991 1.00 97.31 102 MET A N 1
ATOM 784 C CA . MET A 1 102 ? 4.047 -2.206 -1.885 1.00 97.31 102 MET A CA 1
ATOM 785 C C . MET A 1 102 ? 4.840 -3.518 -1.933 1.00 97.31 102 MET A C 1
ATOM 787 O O . MET A 1 102 ? 5.191 -3.997 -3.011 1.00 97.31 102 MET A O 1
ATOM 791 N N . LEU A 1 103 ? 5.106 -4.128 -0.776 1.00 96.88 103 LEU A N 1
ATOM 792 C CA . LEU A 1 103 ? 5.859 -5.380 -0.687 1.00 96.88 103 LEU A CA 1
ATOM 793 C C . LEU A 1 103 ? 5.095 -6.568 -1.292 1.00 96.88 103 LEU A C 1
ATOM 795 O O . LEU A 1 103 ? 5.713 -7.490 -1.827 1.00 96.88 103 LEU A O 1
ATOM 799 N N . LEU A 1 104 ? 3.768 -6.586 -1.189 1.00 97.56 104 LEU A N 1
ATOM 800 C CA . LEU A 1 104 ? 2.957 -7.729 -1.604 1.00 97.56 104 LEU A CA 1
ATOM 801 C C . LEU A 1 104 ? 2.486 -7.633 -3.064 1.00 97.56 104 LEU A C 1
ATOM 803 O O . LEU A 1 104 ? 2.510 -8.655 -3.753 1.00 97.56 104 LEU A O 1
ATOM 807 N N . SER A 1 105 ? 2.129 -6.444 -3.553 1.00 97.25 105 SER A N 1
ATOM 808 C CA . SER A 1 105 ? 1.647 -6.231 -4.928 1.00 97.25 105 SER A CA 1
ATOM 809 C C . SER A 1 105 ? 2.712 -5.680 -5.882 1.00 97.25 105 SER A C 1
ATOM 811 O O . SER A 1 105 ? 2.603 -5.848 -7.092 1.00 97.25 105 SER A O 1
ATOM 813 N N . GLY A 1 106 ? 3.753 -5.017 -5.367 1.00 96.44 106 GLY A N 1
ATOM 814 C CA . GLY A 1 106 ? 4.712 -4.272 -6.188 1.00 96.44 106 GLY A CA 1
ATOM 815 C C . GLY A 1 106 ? 4.185 -2.929 -6.711 1.00 96.44 106 GLY A C 1
ATOM 816 O O . GLY A 1 106 ? 4.915 -2.244 -7.422 1.00 96.44 106 GLY A O 1
ATOM 817 N N . CYS A 1 107 ? 2.959 -2.536 -6.355 1.00 96.56 107 CYS A N 1
ATOM 818 C CA . CYS A 1 107 ? 2.385 -1.235 -6.696 1.00 96.56 107 CYS A CA 1
ATOM 819 C C . CYS A 1 107 ? 2.754 -0.199 -5.625 1.00 96.56 107 CYS A C 1
ATOM 821 O O . CYS A 1 107 ? 2.543 -0.476 -4.440 1.00 96.56 107 CYS A O 1
ATOM 823 N N . PRO A 1 108 ? 3.252 0.998 -5.987 1.00 97.00 108 PRO A N 1
ATOM 824 C CA . PRO A 1 108 ? 3.386 2.104 -5.051 1.00 97.00 108 PRO A CA 1
ATOM 825 C C . PRO A 1 108 ? 2.052 2.417 -4.384 1.00 97.00 108 PRO A C 1
ATOM 827 O O . PRO A 1 108 ? 1.004 2.462 -5.033 1.00 97.00 108 PRO A O 1
ATOM 830 N N . ALA A 1 109 ? 2.112 2.646 -3.077 1.00 97.00 109 ALA A N 1
ATOM 831 C CA . ALA A 1 109 ? 0.942 2.925 -2.271 1.00 97.00 109 ALA A CA 1
ATOM 832 C C . ALA A 1 109 ? 1.249 3.984 -1.216 1.00 97.00 109 ALA A C 1
ATOM 834 O O . ALA A 1 109 ? 2.375 4.097 -0.724 1.00 97.00 109 ALA A O 1
ATOM 835 N N . THR A 1 110 ? 0.229 4.744 -0.843 1.00 96.12 110 THR A N 1
ATOM 836 C CA . THR A 1 110 ? 0.285 5.724 0.242 1.00 96.12 110 THR A CA 1
ATOM 837 C C . THR A 1 110 ? -0.980 5.601 1.080 1.00 96.12 110 THR A C 1
ATOM 839 O O . THR A 1 110 ? -2.013 5.152 0.588 1.00 96.12 110 THR A O 1
ATOM 842 N N . ALA A 1 111 ? -0.894 5.964 2.357 1.00 94.25 111 ALA A N 1
ATOM 843 C CA . ALA A 1 111 ? -2.037 5.984 3.256 1.00 94.25 111 ALA A CA 1
ATOM 844 C C . ALA A 1 111 ? -1.923 7.197 4.177 1.00 94.25 111 ALA A C 1
ATOM 846 O O . ALA A 1 111 ? -0.881 7.402 4.796 1.00 94.25 111 ALA A O 1
ATOM 847 N N . THR A 1 112 ? -2.982 7.990 4.269 1.00 92.75 112 THR A N 1
ATOM 848 C CA . THR A 1 112 ? -3.055 9.169 5.137 1.00 92.75 112 THR A CA 1
ATOM 849 C C . THR A 1 112 ? -4.330 9.140 5.964 1.00 92.75 112 THR A C 1
ATOM 851 O O . THR A 1 112 ? -5.361 8.653 5.505 1.00 92.75 112 THR A O 1
ATOM 854 N N . ASP A 1 113 ? -4.263 9.665 7.183 1.00 91.19 113 ASP A N 1
ATOM 855 C CA . ASP A 1 113 ? -5.424 9.833 8.057 1.00 91.19 113 ASP A CA 1
ATOM 856 C C . ASP A 1 113 ? -6.014 11.235 7.847 1.00 91.19 113 ASP A C 1
ATOM 858 O O . ASP A 1 113 ? -5.301 12.235 7.945 1.00 91.19 113 ASP A O 1
ATOM 862 N N . PHE A 1 114 ? -7.304 11.306 7.519 1.00 85.50 114 PHE A N 1
ATOM 863 C CA . PHE A 1 114 ? -8.060 12.556 7.403 1.00 85.50 114 PHE A CA 1
ATOM 864 C C . PHE A 1 114 ? -8.771 12.943 8.699 1.00 85.50 114 PHE A C 1
ATOM 866 O O . PHE A 1 114 ? -9.371 14.019 8.774 1.00 85.50 114 PHE A O 1
ATOM 873 N N . THR A 1 115 ? -8.742 12.089 9.719 1.00 79.12 115 THR A N 1
ATOM 874 C CA . THR A 1 115 ? -9.372 12.396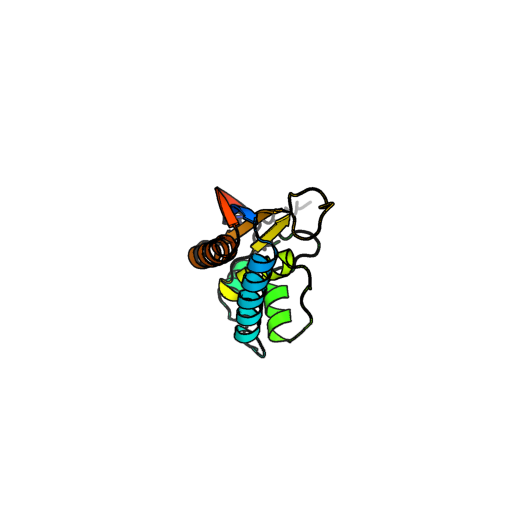 10.995 1.00 79.12 115 THR A CA 1
ATOM 875 C C . THR A 1 115 ? -8.539 13.446 11.739 1.00 79.12 115 THR A C 1
ATOM 877 O O . THR A 1 115 ? -7.330 13.270 11.907 1.00 79.12 115 THR A O 1
ATOM 880 N N . PRO A 1 116 ? -9.157 14.549 12.211 1.00 70.56 116 PRO A N 1
ATOM 881 C CA . PRO A 1 116 ? -8.491 15.494 13.103 1.00 70.56 116 PRO A CA 1
ATOM 882 C C . PRO A 1 116 ? -7.903 14.751 14.303 1.00 70.56 116 PRO A C 1
ATOM 884 O O . PRO A 1 116 ? -8.510 13.782 14.756 1.00 70.56 116 PRO A O 1
ATOM 887 N N . ALA A 1 117 ? -6.752 15.202 14.817 1.00 68.75 117 ALA A N 1
ATOM 888 C CA . ALA A 1 117 ? -6.025 14.528 15.896 1.00 68.75 117 ALA A CA 1
ATOM 889 C C . ALA A 1 117 ? -6.993 14.005 16.980 1.00 68.75 117 ALA A C 1
ATOM 891 O O . ALA A 1 117 ? -7.654 14.812 17.644 1.00 68.75 117 ALA A O 1
ATOM 892 N N . PRO A 1 118 ? -7.146 12.673 17.119 1.00 62.91 118 PRO A N 1
ATOM 893 C CA . PRO A 1 118 ? -8.226 12.129 17.919 1.00 62.91 118 PRO A CA 1
ATOM 894 C C . PRO A 1 118 ? -7.987 12.460 19.389 1.00 62.91 118 PRO A C 1
ATOM 896 O O . PRO A 1 118 ? -6.922 12.189 19.940 1.00 62.91 118 PRO A O 1
ATOM 899 N N . THR A 1 119 ? -9.005 13.022 20.035 1.00 69.62 119 THR A N 1
ATOM 900 C CA . THR A 1 119 ? -9.004 13.304 21.477 1.00 69.62 119 THR A CA 1
ATOM 901 C C . THR A 1 119 ? -9.128 12.035 22.320 1.00 69.62 119 THR A C 1
ATOM 903 O O . THR A 1 119 ? -8.805 12.056 23.506 1.00 69.62 119 THR A O 1
ATOM 906 N N . VAL A 1 120 ? -9.572 10.925 21.718 1.00 77.44 120 VAL A N 1
ATOM 907 C CA . VAL A 1 120 ? -9.788 9.637 22.384 1.00 77.44 120 VAL A CA 1
ATOM 908 C C . VAL A 1 120 ? -8.993 8.533 21.672 1.00 77.44 120 VAL A C 1
ATOM 910 O O . VAL A 1 120 ? -9.086 8.403 20.446 1.00 77.44 120 VAL A O 1
ATOM 913 N N . PRO A 1 121 ? -8.228 7.704 22.408 1.00 72.94 121 PRO A N 1
ATOM 914 C CA . PRO A 1 121 ? -7.610 6.502 21.856 1.00 72.94 121 PRO A CA 1
ATOM 915 C C . PRO A 1 121 ? -8.659 5.576 21.225 1.00 72.94 121 PRO A C 1
ATOM 917 O O . PRO A 1 121 ? -9.729 5.380 21.787 1.00 72.94 121 PRO A O 1
ATOM 920 N N . ASP A 1 122 ? -8.341 4.977 20.075 1.00 80.94 122 ASP A N 1
ATOM 921 C CA . ASP A 1 122 ? -9.237 4.082 19.318 1.00 80.94 122 ASP A CA 1
ATOM 922 C C . ASP A 1 122 ? -10.538 4.721 18.774 1.00 80.94 122 ASP A C 1
ATOM 924 O O . ASP A 1 122 ? -11.450 3.996 18.380 1.00 80.94 122 ASP A O 1
ATOM 928 N N . ALA A 1 123 ? -10.617 6.053 18.665 1.00 84.62 123 ALA A N 1
ATOM 929 C CA . ALA A 1 123 ? -11.692 6.696 17.905 1.00 84.62 123 ALA A CA 1
ATOM 930 C C . ALA A 1 123 ? -11.701 6.235 16.427 1.00 84.62 123 ALA A C 1
ATOM 932 O O . ALA A 1 123 ? -10.624 5.953 15.881 1.00 84.62 123 ALA A O 1
ATOM 933 N N . PRO A 1 124 ? -12.879 6.183 15.769 1.00 88.25 124 PRO A N 1
ATOM 934 C CA . PRO A 1 124 ? -12.973 5.885 14.346 1.00 88.25 124 PRO A CA 1
ATOM 935 C C . PRO A 1 124 ? -12.113 6.822 13.499 1.00 88.25 124 PRO A C 1
ATOM 937 O O . PRO A 1 124 ? -11.993 8.010 13.806 1.00 88.25 124 PRO A O 1
ATOM 940 N N . ARG A 1 125 ? -11.526 6.284 12.427 1.00 89.81 125 ARG A N 1
ATOM 941 C CA . ARG A 1 125 ? -10.615 7.025 11.541 1.00 89.81 125 ARG A CA 1
ATOM 942 C C . ARG A 1 125 ? -11.066 6.966 10.099 1.00 89.81 125 ARG A C 1
ATOM 944 O O . ARG A 1 125 ? -11.522 5.919 9.651 1.00 89.81 125 ARG A O 1
ATOM 951 N N . THR A 1 126 ? -10.874 8.051 9.366 1.00 93.00 126 THR A N 1
ATOM 952 C CA . THR A 1 126 ? -11.087 8.095 7.922 1.00 93.00 126 THR A CA 1
ATOM 953 C C . THR A 1 126 ? -9.735 8.053 7.245 1.00 93.00 126 THR A C 1
ATOM 955 O O . THR A 1 126 ? -8.940 8.981 7.367 1.00 93.00 126 THR A O 1
ATOM 958 N N . LEU A 1 127 ? -9.479 6.969 6.527 1.00 93.94 127 LEU A N 1
ATOM 959 C CA . LEU A 1 127 ? -8.240 6.756 5.804 1.00 93.94 127 LEU A CA 1
ATOM 960 C C . LEU A 1 127 ? -8.425 7.084 4.329 1.00 93.94 127 LEU A C 1
ATOM 962 O O . LEU A 1 127 ? -9.455 6.767 3.733 1.00 93.94 127 LEU A O 1
ATOM 966 N N . ASP A 1 128 ? -7.387 7.666 3.750 1.00 94.94 128 ASP A N 1
ATOM 967 C CA . ASP A 1 128 ? -7.225 7.845 2.317 1.00 94.94 128 ASP A CA 1
ATOM 968 C C . ASP A 1 128 ? -6.024 7.059 1.839 1.00 94.94 128 ASP A C 1
ATOM 970 O O . ASP A 1 128 ? -4.897 7.311 2.264 1.00 94.94 128 ASP A O 1
ATOM 974 N N . ILE A 1 129 ? -6.295 6.079 0.987 1.00 95.88 129 ILE A N 1
ATOM 975 C CA . ILE A 1 129 ? -5.302 5.174 0.438 1.00 95.88 129 ILE A CA 1
ATOM 976 C C . ILE A 1 129 ? -5.200 5.434 -1.056 1.00 95.88 129 ILE A C 1
ATOM 978 O O . ILE A 1 129 ? -6.190 5.341 -1.778 1.00 95.88 129 ILE A O 1
ATOM 982 N N . SER A 1 130 ? -3.999 5.746 -1.527 1.00 97.00 130 SER A N 1
ATOM 983 C CA . SER A 1 130 ? -3.720 5.907 -2.954 1.00 97.00 130 SER A CA 1
ATOM 984 C C . SER A 1 130 ? -2.871 4.746 -3.444 1.00 97.00 130 SER A C 1
ATOM 986 O O . SER A 1 130 ? -1.839 4.443 -2.850 1.00 97.00 130 SER A O 1
ATOM 988 N N . LEU A 1 131 ? -3.303 4.115 -4.529 1.00 97.44 131 LEU A N 1
ATOM 989 C CA . LEU A 1 131 ? -2.626 3.022 -5.215 1.00 97.44 131 LEU A CA 1
ATOM 990 C C . LEU A 1 131 ? -2.246 3.490 -6.616 1.00 97.44 131 LEU A C 1
ATOM 992 O O . LEU A 1 131 ? -3.058 4.107 -7.308 1.00 97.44 131 LEU A O 1
ATOM 996 N N . PHE A 1 132 ? -1.024 3.185 -7.036 1.00 97.25 132 PHE A N 1
ATOM 997 C CA . PHE A 1 132 ? -0.510 3.563 -8.344 1.00 97.25 132 PHE A CA 1
ATOM 998 C C . PHE A 1 132 ? -0.058 2.321 -9.101 1.00 97.25 132 PHE A C 1
ATOM 1000 O O . PHE A 1 132 ? 0.677 1.500 -8.559 1.00 97.25 132 PHE A O 1
ATOM 1007 N N . ALA A 1 133 ? -0.473 2.198 -10.356 1.00 96.69 133 ALA A N 1
ATOM 1008 C CA . ALA A 1 133 ? -0.142 1.061 -11.200 1.00 96.69 133 ALA A CA 1
ATOM 1009 C C . ALA A 1 133 ? 0.195 1.516 -12.621 1.00 96.69 133 ALA A C 1
ATOM 1011 O O . ALA A 1 133 ? -0.549 2.270 -13.248 1.00 96.69 133 ALA A O 1
ATOM 1012 N N . LEU A 1 134 ? 1.321 1.039 -13.140 1.00 95.19 134 LEU A N 1
ATOM 1013 C CA . LEU A 1 134 ? 1.620 1.058 -14.569 1.00 95.19 134 LEU A CA 1
ATOM 1014 C C . LEU A 1 134 ? 0.887 -0.109 -15.254 1.00 95.19 134 LEU A C 1
ATOM 1016 O O . LEU A 1 134 ? 0.359 -0.994 -14.588 1.00 95.19 134 LEU A O 1
ATOM 1020 N N . ALA A 1 135 ? 0.863 -0.123 -16.589 1.00 92.12 135 ALA A N 1
ATOM 1021 C CA . ALA A 1 135 ? 0.045 -1.057 -17.377 1.00 92.12 135 ALA A CA 1
ATOM 1022 C C . ALA A 1 135 ? 0.213 -2.553 -17.018 1.00 92.12 135 ALA A C 1
ATOM 1024 O O . ALA A 1 135 ? -0.756 -3.299 -17.089 1.00 92.12 135 ALA A O 1
ATOM 1025 N N . ASP A 1 136 ? 1.416 -2.975 -16.610 1.00 93.69 136 ASP A N 1
ATOM 1026 C CA . ASP A 1 136 ? 1.737 -4.375 -16.273 1.00 93.69 136 ASP A CA 1
ATOM 1027 C C . ASP A 1 136 ? 1.816 -4.646 -14.755 1.00 93.69 136 ASP A C 1
ATOM 1029 O O . ASP A 1 136 ? 2.414 -5.640 -14.319 1.00 93.69 136 ASP A O 1
ATOM 1033 N N . ASP A 1 137 ? 1.335 -3.722 -13.924 1.00 95.94 137 ASP A N 1
ATOM 1034 C CA . ASP A 1 137 ? 1.304 -3.900 -12.474 1.00 95.94 137 ASP A CA 1
ATOM 1035 C C . ASP A 1 137 ? 0.024 -4.605 -12.014 1.00 95.94 137 ASP A C 1
ATOM 1037 O O . ASP A 1 137 ? -1.040 -4.489 -12.620 1.00 95.94 137 ASP A O 1
ATOM 1041 N N . ASP A 1 138 ? 0.129 -5.330 -10.902 1.00 95.06 138 ASP A N 1
ATOM 1042 C CA . ASP A 1 138 ? -0.990 -6.063 -10.313 1.00 95.06 138 ASP A CA 1
ATOM 1043 C C . ASP A 1 138 ? -1.818 -5.149 -9.394 1.00 95.06 138 ASP A C 1
ATOM 1045 O O . ASP A 1 138 ? -1.764 -5.223 -8.161 1.00 95.06 138 ASP A O 1
ATOM 1049 N N . LEU A 1 139 ? -2.564 -4.233 -10.020 1.00 96.38 139 LEU A N 1
ATOM 1050 C CA . LEU A 1 139 ? -3.455 -3.312 -9.312 1.00 96.38 139 LEU A CA 1
ATOM 1051 C C . LEU A 1 139 ? -4.562 -4.060 -8.557 1.00 96.38 139 LEU A C 1
ATOM 1053 O O . LEU A 1 139 ? -4.938 -3.644 -7.464 1.00 96.38 139 LEU A O 1
ATOM 1057 N N . THR A 1 140 ? -5.040 -5.182 -9.104 1.00 96.62 140 THR A N 1
ATOM 1058 C CA . THR A 1 140 ? -6.100 -5.987 -8.475 1.00 96.62 140 THR A CA 1
ATOM 1059 C C . THR A 1 140 ? -5.634 -6.515 -7.121 1.00 96.62 140 THR A C 1
ATOM 1061 O O . THR A 1 140 ? -6.314 -6.308 -6.121 1.00 96.62 140 THR A O 1
ATOM 1064 N N . MET A 1 141 ? -4.419 -7.069 -7.045 1.00 97.50 141 MET A N 1
ATOM 1065 C CA . MET A 1 141 ? -3.826 -7.484 -5.772 1.00 97.50 141 MET A CA 1
ATOM 1066 C C . MET A 1 141 ? -3.716 -6.321 -4.775 1.00 97.50 141 MET A C 1
ATOM 1068 O O . MET A 1 141 ? -3.984 -6.494 -3.587 1.00 97.50 141 MET A O 1
ATOM 1072 N N . ALA A 1 142 ? -3.323 -5.125 -5.224 1.00 97.62 142 ALA A N 1
ATOM 1073 C CA . ALA A 1 142 ? -3.220 -3.961 -4.343 1.00 97.62 142 ALA A CA 1
ATOM 1074 C C . ALA A 1 142 ? -4.592 -3.528 -3.777 1.00 97.62 142 ALA A C 1
ATOM 1076 O O . ALA A 1 142 ? -4.703 -3.217 -2.584 1.00 97.62 142 ALA A O 1
ATOM 1077 N N . GLU A 1 143 ? -5.637 -3.540 -4.608 1.00 97.31 143 GLU A N 1
ATOM 1078 C CA . GLU A 1 143 ? -7.017 -3.248 -4.201 1.00 97.31 143 GLU A CA 1
ATOM 1079 C C . GLU A 1 143 ? -7.566 -4.313 -3.238 1.00 97.31 143 GLU A C 1
ATOM 1081 O O . GLU A 1 143 ? -8.153 -3.961 -2.210 1.00 97.31 143 GLU A O 1
ATOM 1086 N N . ASP A 1 144 ? -7.315 -5.597 -3.502 1.00 97.00 144 ASP A N 1
ATOM 1087 C CA . ASP A 1 144 ? -7.760 -6.710 -2.658 1.00 97.00 144 ASP A CA 1
ATOM 1088 C C . ASP A 1 144 ? -7.123 -6.652 -1.268 1.00 97.00 144 ASP A C 1
ATOM 1090 O O . ASP A 1 144 ? -7.822 -6.725 -0.254 1.00 97.00 144 ASP A O 1
ATOM 1094 N N . LEU A 1 145 ? -5.805 -6.437 -1.196 1.00 97.19 145 LEU A N 1
ATOM 1095 C CA . LEU A 1 145 ? -5.093 -6.251 0.073 1.00 97.19 145 LEU A CA 1
ATOM 1096 C C . LEU A 1 145 ? -5.681 -5.087 0.878 1.00 97.19 145 LEU A C 1
ATOM 1098 O O . LEU A 1 145 ? -5.851 -5.194 2.097 1.00 97.19 145 LEU A O 1
ATOM 1102 N N . THR A 1 146 ? -6.021 -3.990 0.196 1.00 96.38 146 THR A N 1
ATOM 1103 C CA . THR A 1 146 ? -6.610 -2.814 0.839 1.00 96.38 146 THR A CA 1
ATOM 1104 C C . THR A 1 146 ? -8.012 -3.114 1.363 1.00 96.38 146 THR A C 1
ATOM 1106 O O . THR A 1 146 ? -8.331 -2.814 2.516 1.00 96.38 146 THR A O 1
ATOM 1109 N N . THR A 1 147 ? -8.835 -3.758 0.539 1.00 94.12 147 THR A N 1
ATOM 1110 C CA . THR A 1 147 ? -10.226 -4.098 0.849 1.00 94.12 147 THR A CA 1
ATOM 1111 C C . THR A 1 147 ? -10.312 -5.083 2.006 1.00 94.12 147 THR A C 1
ATOM 1113 O O . THR A 1 147 ? -11.073 -4.859 2.945 1.00 94.12 147 THR A O 1
ATOM 1116 N N . VAL A 1 148 ? -9.489 -6.133 2.000 1.00 92.94 148 VAL A N 1
ATOM 1117 C CA . VAL A 1 148 ? -9.445 -7.131 3.077 1.00 92.94 148 VAL A CA 1
ATOM 1118 C C . VAL A 1 148 ? -9.004 -6.498 4.398 1.00 92.94 148 VAL A C 1
ATOM 1120 O O . VAL A 1 148 ? -9.618 -6.750 5.437 1.00 92.94 148 VAL A O 1
ATOM 1123 N N . ALA A 1 149 ? -7.979 -5.642 4.377 1.00 93.69 149 ALA A N 1
ATOM 1124 C CA . ALA A 1 149 ? -7.514 -4.964 5.585 1.00 93.69 149 ALA A CA 1
ATOM 1125 C C . ALA A 1 149 ? -8.578 -4.025 6.178 1.00 93.69 149 ALA A C 1
ATOM 1127 O O . ALA A 1 149 ? -8.734 -3.972 7.401 1.00 93.69 149 ALA A O 1
ATOM 1128 N N . LEU A 1 150 ? -9.326 -3.306 5.334 1.00 92.75 150 LEU A N 1
ATOM 1129 C CA . LEU A 1 150 ? -10.427 -2.446 5.777 1.00 92.75 150 LEU A CA 1
ATOM 1130 C C . LEU A 1 150 ? -11.622 -3.263 6.284 1.00 92.75 150 LEU A C 1
ATOM 1132 O O . LEU A 1 150 ? -12.141 -2.969 7.360 1.00 92.75 150 LEU A O 1
ATOM 1136 N N . ALA A 1 151 ? -12.012 -4.329 5.580 1.00 89.69 151 ALA A N 1
ATOM 1137 C CA . ALA A 1 151 ? -13.136 -5.189 5.957 1.00 89.69 151 ALA A CA 1
ATOM 1138 C C . ALA A 1 151 ? -12.953 -5.854 7.334 1.00 89.69 151 ALA A C 1
ATOM 1140 O O . ALA A 1 151 ? -13.925 -6.106 8.047 1.00 89.69 151 ALA A O 1
ATOM 1141 N N . ALA A 1 152 ? -11.708 -6.084 7.768 1.00 85.06 152 ALA A N 1
ATOM 1142 C CA . ALA A 1 152 ? -11.419 -6.618 9.099 1.00 85.06 152 ALA A CA 1
ATOM 1143 C C . ALA A 1 152 ? -11.914 -5.713 10.248 1.00 85.06 152 ALA A C 1
ATOM 1145 O O . ALA A 1 152 ? -12.093 -6.183 11.380 1.00 85.06 152 ALA A O 1
ATOM 1146 N N . ALA A 1 153 ? -12.122 -4.418 9.990 1.00 86.06 153 ALA A N 1
ATOM 1147 C CA . ALA A 1 153 ? -12.197 -3.396 11.029 1.00 86.06 153 ALA A CA 1
ATOM 1148 C C . ALA A 1 153 ? -13.107 -2.197 10.725 1.00 86.06 153 ALA A C 1
ATOM 1150 O O . ALA A 1 153 ? -13.204 -1.292 11.553 1.00 86.06 153 ALA A O 1
ATOM 1151 N N . GLY A 1 154 ? -13.748 -2.167 9.565 1.00 87.81 154 GLY A N 1
ATOM 1152 C CA . GLY A 1 154 ? -14.566 -1.051 9.121 1.00 87.81 154 GLY A CA 1
ATOM 1153 C C . GLY A 1 154 ? -15.089 -1.277 7.707 1.00 87.81 154 GLY A C 1
ATOM 1154 O O . GLY A 1 154 ? -15.365 -2.416 7.327 1.00 87.81 154 GLY A O 1
ATOM 1155 N N . ALA A 1 155 ? -15.221 -0.199 6.936 1.00 86.88 155 ALA A N 1
ATOM 1156 C CA . ALA A 1 155 ? -15.818 -0.231 5.605 1.00 86.88 155 ALA A CA 1
ATOM 1157 C C . ALA A 1 155 ? -15.081 0.673 4.610 1.00 86.88 155 ALA A C 1
ATOM 1159 O O . ALA A 1 155 ? -14.631 1.769 4.950 1.00 86.88 155 ALA A O 1
ATOM 1160 N N . LEU A 1 156 ? -15.010 0.227 3.356 1.00 85.81 156 LEU A N 1
ATOM 1161 C CA . LEU A 1 156 ? -14.669 1.080 2.222 1.00 85.81 156 LEU A CA 1
ATOM 1162 C C . LEU A 1 156 ? -15.897 1.928 1.868 1.00 85.81 156 LEU A C 1
ATOM 1164 O O . LEU A 1 156 ? -16.983 1.387 1.675 1.00 85.81 156 LEU A O 1
ATOM 1168 N N . THR A 1 157 ? -15.731 3.244 1.784 1.00 87.56 157 THR A N 1
ATOM 1169 C CA . THR A 1 157 ? -16.837 4.178 1.529 1.00 87.56 157 THR A CA 1
ATOM 1170 C C . THR A 1 157 ? -16.815 4.742 0.118 1.00 87.56 157 THR A C 1
ATOM 1172 O O . THR A 1 157 ? -17.872 5.021 -0.443 1.00 87.56 157 THR A O 1
ATOM 1175 N N . LEU A 1 158 ? -15.631 4.895 -0.478 1.00 92.12 158 LEU A N 1
ATOM 1176 C CA . LEU A 1 158 ? -15.486 5.441 -1.821 1.00 92.12 158 LEU A CA 1
ATOM 1177 C C . LEU A 1 158 ? -14.301 4.813 -2.550 1.00 92.12 158 LEU A C 1
ATOM 1179 O O . LEU A 1 158 ? -13.224 4.652 -1.978 1.00 92.12 158 LEU A O 1
ATOM 1183 N N . ARG A 1 159 ? -14.491 4.557 -3.846 1.00 95.25 159 ARG A N 1
ATOM 1184 C CA . ARG A 1 159 ? -13.429 4.248 -4.807 1.00 95.25 159 ARG A CA 1
ATOM 1185 C C . ARG A 1 159 ? -13.463 5.280 -5.928 1.00 95.25 159 ARG A C 1
ATOM 1187 O O . ARG A 1 159 ? -14.502 5.476 -6.553 1.00 95.25 159 ARG A O 1
ATOM 1194 N N . LEU A 1 160 ? -12.330 5.921 -6.183 1.00 95.12 160 LEU A N 1
ATOM 1195 C CA . LEU A 1 160 ? -12.126 6.837 -7.302 1.00 95.12 160 LEU A CA 1
ATOM 1196 C C . LEU A 1 160 ? -10.982 6.322 -8.164 1.00 95.12 160 LEU A C 1
ATOM 1198 O O . LEU A 1 160 ? -9.945 5.930 -7.640 1.00 95.12 160 LEU A O 1
ATOM 1202 N N . ASP A 1 161 ? -11.159 6.371 -9.475 1.00 95.94 161 ASP A N 1
ATOM 1203 C CA . ASP A 1 161 ? -10.174 5.912 -10.450 1.00 95.94 161 ASP A CA 1
ATOM 1204 C C . ASP A 1 161 ? -9.873 7.044 -11.429 1.00 95.94 161 ASP A C 1
ATOM 1206 O O . ASP A 1 161 ? -10.782 7.744 -11.886 1.00 95.94 161 ASP A O 1
ATOM 1210 N N . ARG A 1 162 ? -8.593 7.262 -11.715 1.00 95.81 162 ARG A N 1
ATOM 1211 C CA . ARG A 1 162 ? -8.145 8.222 -12.720 1.00 95.81 162 ARG A CA 1
ATOM 1212 C C . ARG A 1 162 ? -6.844 7.765 -13.355 1.00 95.81 162 ARG A C 1
ATOM 1214 O O . ARG A 1 162 ? -6.004 7.144 -12.710 1.00 95.81 162 ARG A O 1
ATOM 1221 N N . THR A 1 163 ? -6.629 8.170 -14.599 1.00 95.19 163 THR A N 1
ATOM 1222 C CA . THR A 1 163 ? -5.326 8.042 -15.253 1.00 95.19 163 THR A CA 1
ATOM 1223 C C . THR A 1 163 ? -4.503 9.302 -15.005 1.00 95.19 163 THR A C 1
ATOM 1225 O O . THR A 1 163 ? -4.968 10.418 -15.227 1.00 95.19 163 THR A O 1
ATOM 1228 N N . LEU A 1 164 ? -3.284 9.115 -14.511 1.00 93.00 164 LEU A N 1
ATOM 1229 C CA . LEU A 1 164 ? -2.254 10.137 -14.395 1.00 93.00 164 LEU A CA 1
ATOM 1230 C C . LEU A 1 164 ? -1.202 9.915 -15.478 1.00 93.00 164 LEU A C 1
ATOM 1232 O O . LEU A 1 164 ? -0.943 8.783 -15.876 1.00 93.00 164 LEU A O 1
ATOM 1236 N N . HIS A 1 165 ? -0.551 10.992 -15.898 1.00 91.44 165 HIS A N 1
ATOM 1237 C CA . HIS A 1 165 ? 0.613 10.933 -16.770 1.00 91.44 165 HIS A CA 1
ATOM 1238 C C . HIS A 1 165 ? 1.845 11.273 -15.939 1.00 91.44 165 HIS A C 1
ATOM 1240 O O . HIS A 1 165 ? 1.970 12.381 -15.418 1.00 91.44 165 HIS A O 1
ATOM 1246 N N . LEU A 1 166 ? 2.709 10.279 -15.729 1.00 90.62 166 LEU A N 1
ATOM 1247 C CA . LEU A 1 166 ? 3.909 10.436 -14.917 1.00 90.62 166 LEU A CA 1
ATOM 1248 C C . LEU A 1 166 ? 5.113 10.739 -15.812 1.00 90.62 166 LEU A C 1
ATOM 1250 O O . LEU A 1 166 ? 5.289 10.064 -16.830 1.00 90.62 166 LEU A O 1
ATOM 1254 N N . PRO A 1 167 ? 5.979 11.694 -15.433 1.00 89.06 167 PRO A N 1
ATOM 1255 C CA . PRO A 1 167 ? 7.196 11.961 -16.182 1.00 89.06 167 PRO A CA 1
ATOM 1256 C C . PRO A 1 167 ? 8.128 10.746 -16.112 1.00 89.06 167 PRO A C 1
ATOM 1258 O O . PRO A 1 167 ? 8.450 10.256 -15.025 1.00 89.06 167 PRO A O 1
ATOM 1261 N N . ALA A 1 168 ? 8.574 10.260 -17.265 1.00 87.25 168 ALA A N 1
ATOM 1262 C CA . ALA A 1 168 ? 9.588 9.223 -17.363 1.00 87.25 168 ALA A CA 1
ATOM 1263 C C . ALA A 1 168 ? 10.995 9.819 -17.263 1.00 87.25 168 ALA A C 1
ATOM 1265 O O . ALA A 1 168 ? 11.241 10.967 -17.639 1.00 87.25 168 ALA A O 1
ATOM 1266 N N . LEU A 1 169 ? 11.941 9.010 -16.792 1.00 83.00 169 LEU A N 1
ATOM 1267 C CA . LEU A 1 169 ? 13.356 9.300 -16.952 1.00 83.00 169 LEU A CA 1
ATOM 1268 C C . LEU A 1 169 ? 13.700 9.356 -18.447 1.00 83.00 169 LEU A C 1
ATOM 1270 O O . LEU A 1 169 ? 13.215 8.514 -19.213 1.00 83.00 169 LEU A O 1
ATOM 1274 N N . PRO A 1 170 ? 14.558 10.301 -18.870 1.00 75.56 170 PRO A N 1
ATOM 1275 C CA . PRO A 1 170 ? 15.044 10.335 -20.239 1.00 75.56 170 PRO A CA 1
ATOM 1276 C C . PRO A 1 170 ? 15.704 8.999 -20.579 1.00 75.56 170 PRO A C 1
ATOM 1278 O O . PRO A 1 170 ? 16.525 8.490 -19.813 1.00 75.56 170 PRO A O 1
ATOM 1281 N N . LEU A 1 171 ? 15.374 8.432 -21.738 1.00 63.97 171 LEU A N 1
ATOM 1282 C CA . LEU A 1 171 ? 16.123 7.297 -22.261 1.00 63.97 171 LEU A CA 1
ATOM 1283 C C . LEU A 1 171 ? 17.509 7.802 -22.670 1.00 63.97 171 LEU A C 1
ATOM 1285 O O . LEU A 1 171 ? 17.664 8.431 -23.716 1.00 63.97 171 LEU A O 1
ATOM 1289 N N . THR A 1 172 ? 18.525 7.539 -21.851 1.00 56.69 172 THR A N 1
ATOM 1290 C CA . THR A 1 172 ? 19.913 7.750 -22.258 1.00 56.69 172 THR A CA 1
ATOM 1291 C C . THR A 1 172 ? 20.266 6.663 -23.264 1.00 56.69 172 THR A C 1
ATOM 1293 O O . THR A 1 172 ? 20.644 5.551 -22.898 1.00 56.69 172 THR A O 1
ATOM 1296 N N . TYR A 1 173 ? 20.099 6.954 -24.551 1.00 45.66 173 TYR A N 1
ATOM 1297 C CA . TYR A 1 173 ? 20.660 6.097 -25.585 1.00 45.66 173 TYR A CA 1
ATOM 1298 C C . TYR A 1 173 ? 22.186 6.231 -25.542 1.00 45.66 173 TYR A C 1
ATOM 1300 O O . TYR A 1 173 ? 22.690 7.358 -25.615 1.00 45.66 173 TYR A O 1
ATOM 1308 N N . PRO A 1 174 ? 22.951 5.130 -25.437 1.00 46.84 174 PRO A N 1
ATOM 1309 C CA . PRO A 1 174 ? 24.369 5.198 -25.736 1.00 46.84 174 PRO A CA 1
ATOM 1310 C C . PRO A 1 174 ? 24.504 5.651 -27.191 1.00 46.84 174 PRO A C 1
ATOM 1312 O O . PRO A 1 174 ? 23.922 5.054 -28.099 1.00 46.84 174 PRO A O 1
ATOM 1315 N N . ARG A 1 175 ? 25.235 6.747 -27.407 1.00 44.38 175 ARG A N 1
ATOM 1316 C CA . ARG A 1 175 ? 25.633 7.172 -28.750 1.00 44.38 175 ARG A CA 1
ATOM 1317 C C . ARG A 1 175 ? 26.410 6.005 -29.360 1.00 44.38 175 ARG A C 1
ATOM 1319 O O . ARG A 1 175 ? 27.407 5.586 -28.776 1.00 44.38 175 ARG A O 1
ATOM 1326 N N . ALA A 1 176 ? 25.930 5.466 -30.479 1.00 46.94 176 ALA A N 1
ATOM 1327 C CA . ALA A 1 176 ? 26.723 4.537 -31.273 1.00 46.94 176 ALA A CA 1
ATOM 1328 C C . ALA A 1 176 ? 28.040 5.247 -31.629 1.00 46.94 176 ALA A C 1
ATOM 1330 O O . ALA A 1 176 ? 27.999 6.364 -32.154 1.00 46.94 176 ALA A O 1
ATOM 1331 N N . ALA A 1 177 ? 29.160 4.653 -31.214 1.00 50.66 177 ALA A N 1
ATOM 1332 C CA . ALA A 1 177 ? 30.505 5.121 -31.532 1.00 50.66 177 ALA A CA 1
ATOM 1333 C C . ALA A 1 177 ? 30.866 4.770 -32.977 1.00 50.66 177 ALA A C 1
ATOM 1335 O O . ALA A 1 177 ? 30.408 3.699 -33.443 1.00 50.66 177 ALA A O 1
#

Organism: NCBI:txid208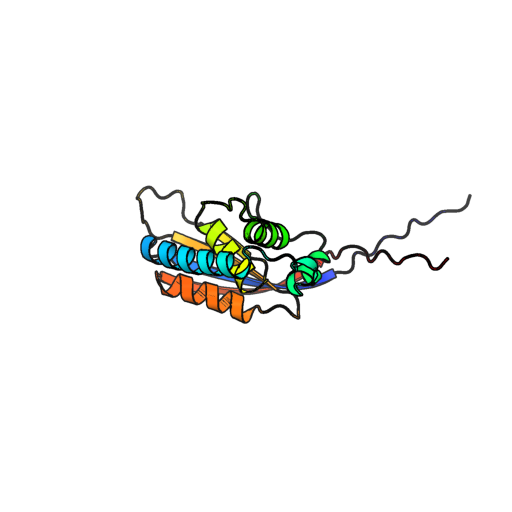602

pLDDT: mean 87.43, std 14.49, range [39.94, 97.88]